Protein A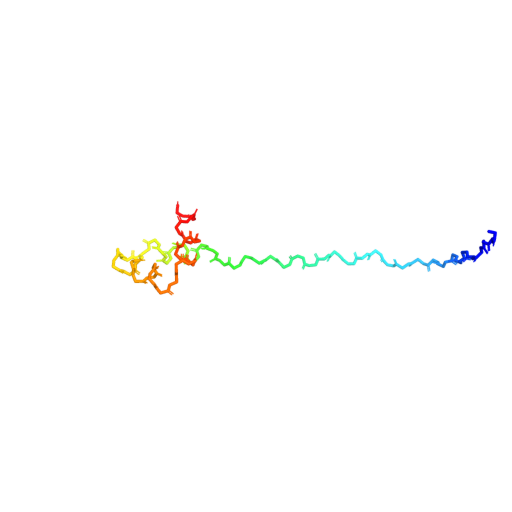F-A0A9D1Y100-F1 (afdb_monomer)

Secondary structure (DSSP, 8-state):
-------------PPPPP--------HHHHHHHHHHS-HHHHHHHHHH-HHHHHHHHHT-

Solvent-accessible surface area (backbone atoms only — not comparable to full-atom values): 4084 Å² total; per-residue (Å²): 140,77,86,88,78,89,82,91,80,86,84,84,69,84,76,74,78,78,81,72,72,81,77,69,65,63,61,62,59,58,43,54,50,58,68,68,50,51,73,69,55,53,52,48,40,42,70,78,37,51,66,61,40,50,55,50,59,74,70,109

Foldseek 3Di:
DDDDDDDDDDDDDDPDPPPPPPPPPVLVVVLVVVVPDDPVVLVVCCVVPVPSSVVSVVVD

pLDDT: mean 73.73, std 16.42, range [40.88, 94.56]

Mean predicted aligned error: 15.81 Å

Organism: NCBI:txid2838610

Structure (mmCIF, N/CA/C/O backbone):
data_AF-A0A9D1Y100-F1
#
_entry.id   AF-A0A9D1Y100-F1
#
loop_
_atom_site.group_PDB
_atom_site.id
_atom_site.type_symbol
_atom_site.label_atom_id
_atom_site.label_alt_id
_atom_site.label_comp_id
_atom_site.label_asym_id
_atom_site.label_entity_id
_atom_site.label_seq_id
_atom_site.pdbx_PDB_ins_code
_atom_site.Cartn_x
_atom_site.Cartn_y
_atom_site.Cartn_z
_atom_site.occupancy
_atom_site.B_iso_or_equiv
_atom_site.auth_seq_id
_atom_site.auth_comp_id
_atom_site.auth_asym_id
_atom_site.auth_atom_id
_atom_site.pdbx_PDB_model_num
ATOM 1 N N . MET A 1 1 ? -16.861 -34.176 -53.107 1.00 40.88 1 MET A N 1
ATOM 2 C CA . MET A 1 1 ? -16.223 -35.428 -53.551 1.00 40.88 1 MET A CA 1
ATOM 3 C C . MET A 1 1 ? -14.757 -35.084 -53.712 1.00 40.88 1 MET A C 1
ATOM 5 O O . MET A 1 1 ? -14.490 -34.166 -54.468 1.00 40.88 1 MET A O 1
ATOM 9 N N . GLU A 1 2 ? -13.772 -35.600 -53.005 1.00 47.44 2 GLU A N 1
ATOM 10 C CA . GLU A 1 2 ? -13.584 -36.576 -51.927 1.00 47.44 2 GLU A CA 1
ATOM 11 C C . GLU A 1 2 ? -12.214 -36.176 -51.332 1.00 47.44 2 GLU A C 1
ATOM 13 O O . GLU A 1 2 ? -11.386 -35.611 -52.042 1.00 47.44 2 GLU A O 1
ATOM 18 N N . GLU A 1 3 ? -12.091 -36.090 -50.011 1.00 49.59 3 GLU A N 1
ATOM 19 C CA . GLU A 1 3 ? -11.431 -37.097 -49.164 1.00 49.59 3 GLU A CA 1
ATOM 20 C C . GLU A 1 3 ? -9.899 -37.134 -49.307 1.00 49.59 3 GLU A C 1
ATOM 22 O O . GLU A 1 3 ? -9.337 -36.994 -50.386 1.00 49.59 3 GLU A O 1
ATOM 27 N N . THR A 1 4 ? -9.265 -37.443 -48.174 1.00 48.97 4 THR A N 1
ATOM 28 C CA . THR A 1 4 ? -7.905 -37.961 -48.019 1.00 48.97 4 THR A CA 1
ATOM 29 C C . THR A 1 4 ? -6.903 -36.865 -47.644 1.00 48.97 4 THR A C 1
ATOM 31 O O . THR A 1 4 ? -6.847 -35.805 -48.245 1.00 48.97 4 THR A O 1
ATOM 34 N N . THR A 1 5 ? -6.097 -36.987 -46.596 1.00 51.22 5 THR A N 1
ATOM 35 C CA . THR A 1 5 ? -5.619 -38.177 -45.897 1.00 51.22 5 THR A CA 1
ATOM 36 C C . THR A 1 5 ? -5.097 -37.752 -44.525 1.00 51.22 5 THR A C 1
ATOM 38 O O . THR A 1 5 ? -4.434 -36.726 -44.381 1.00 51.22 5 THR A O 1
ATOM 41 N N . THR A 1 6 ? -5.372 -38.560 -43.507 1.00 53.81 6 THR A N 1
ATOM 42 C CA . THR A 1 6 ? -4.638 -38.543 -42.237 1.00 53.81 6 THR A CA 1
ATOM 43 C C . THR A 1 6 ? -3.199 -39.012 -42.474 1.00 53.81 6 THR A C 1
ATOM 45 O O . THR A 1 6 ? -2.976 -39.896 -43.303 1.00 53.81 6 THR A O 1
ATOM 48 N N . PRO A 1 7 ? -2.225 -38.492 -41.713 1.00 56.84 7 PRO A N 1
ATOM 49 C CA . PRO A 1 7 ? -1.212 -39.396 -41.182 1.00 56.84 7 PRO A CA 1
ATOM 50 C C . PRO A 1 7 ? -1.095 -39.284 -39.658 1.00 56.84 7 PRO A C 1
ATOM 52 O O . PRO A 1 7 ? -1.002 -38.202 -39.080 1.00 56.84 7 PRO A O 1
ATOM 55 N N . ALA A 1 8 ? -1.102 -40.448 -39.014 1.00 55.12 8 ALA A N 1
ATOM 56 C CA . ALA A 1 8 ? -0.752 -40.626 -37.617 1.00 55.12 8 ALA A CA 1
ATOM 57 C C . ALA A 1 8 ? 0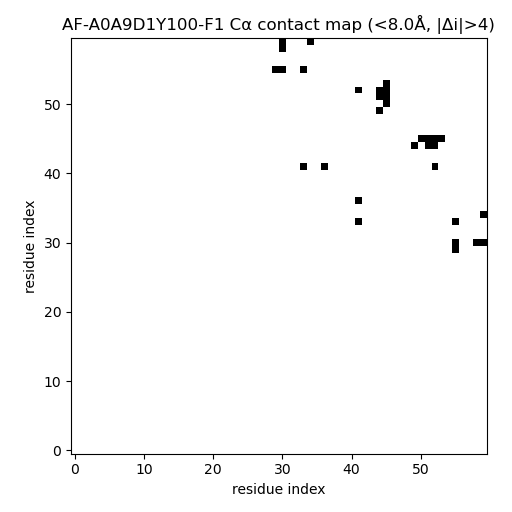.775 -40.535 -37.446 1.00 55.12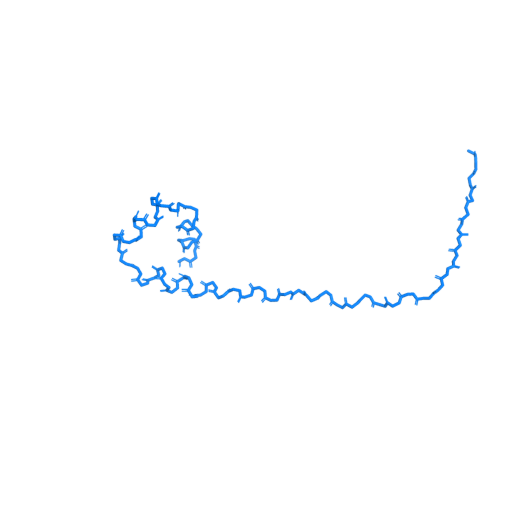 8 ALA A C 1
ATOM 59 O O . ALA A 1 8 ? 1.517 -41.215 -38.153 1.00 55.12 8 ALA A O 1
ATOM 60 N N . ALA A 1 9 ? 1.235 -39.741 -36.475 1.00 44.53 9 ALA A N 1
ATOM 61 C CA . ALA A 1 9 ? 2.604 -39.753 -35.961 1.00 44.53 9 ALA A CA 1
ATOM 62 C C . ALA A 1 9 ? 2.574 -39.527 -34.435 1.00 44.53 9 ALA A C 1
ATOM 64 O O . ALA A 1 9 ? 2.016 -38.545 -33.951 1.00 44.53 9 ALA A O 1
ATOM 65 N N . ALA A 1 10 ? 3.120 -40.481 -33.681 1.00 54.91 10 ALA A N 1
ATOM 66 C CA . ALA A 1 10 ? 3.241 -40.484 -32.218 1.00 54.91 10 ALA A CA 1
ATOM 67 C C . ALA A 1 10 ? 4.408 -39.588 -31.720 1.00 54.91 10 ALA A C 1
ATOM 69 O O . ALA A 1 10 ? 5.176 -39.086 -32.536 1.00 54.91 10 ALA A O 1
ATOM 70 N N . PRO A 1 11 ? 4.701 -39.532 -30.405 1.00 55.25 11 PRO A N 1
ATOM 71 C CA . PRO A 1 11 ? 3.928 -38.990 -29.290 1.00 55.25 11 PRO A CA 1
ATOM 72 C C . PRO A 1 11 ? 4.642 -37.728 -28.750 1.00 55.25 11 PRO A C 1
ATOM 74 O O . PRO A 1 11 ? 5.690 -37.818 -28.109 1.00 55.25 11 PRO A O 1
ATOM 77 N N . ALA A 1 12 ? 4.115 -36.533 -29.016 1.00 57.72 12 ALA A N 1
ATOM 78 C CA . ALA A 1 12 ? 4.780 -35.293 -28.614 1.00 57.72 12 ALA A CA 1
ATOM 79 C C . ALA A 1 12 ? 4.370 -34.890 -27.188 1.00 57.72 12 ALA A C 1
ATOM 81 O O . ALA A 1 12 ? 3.213 -34.560 -26.950 1.00 57.72 12 ALA A O 1
ATOM 82 N N . ALA A 1 13 ? 5.340 -34.992 -26.272 1.00 63.69 13 ALA A N 1
ATOM 83 C CA . ALA A 1 13 ? 5.458 -34.394 -24.939 1.00 63.69 13 ALA A CA 1
ATOM 84 C C . ALA A 1 13 ? 4.203 -33.709 -24.364 1.00 63.69 13 ALA A C 1
ATOM 86 O O . ALA A 1 13 ? 3.726 -32.711 -24.903 1.00 63.69 13 ALA A O 1
ATOM 87 N N . ALA A 1 14 ? 3.745 -34.179 -23.195 1.00 66.81 14 ALA A N 1
ATOM 88 C CA . ALA A 1 14 ? 2.807 -33.419 -22.372 1.00 66.81 14 ALA A CA 1
ATOM 89 C C . ALA A 1 14 ? 3.300 -31.962 -22.275 1.00 66.81 14 ALA A C 1
ATOM 91 O O . ALA A 1 14 ? 4.485 -31.757 -21.984 1.00 66.81 14 ALA A O 1
ATOM 92 N N . PRO A 1 15 ? 2.451 -30.958 -22.569 1.00 67.69 15 PRO A N 1
ATOM 93 C CA . PRO A 1 15 ? 2.896 -29.577 -22.543 1.00 67.69 15 PRO A CA 1
ATOM 94 C C . PRO A 1 15 ? 3.410 -29.277 -21.137 1.00 67.69 15 PRO A C 1
ATOM 96 O O . PRO A 1 15 ? 2.758 -29.622 -20.148 1.00 67.69 15 PRO A O 1
ATOM 99 N N . ALA A 1 16 ? 4.593 -28.665 -21.044 1.00 69.12 16 ALA A N 1
ATOM 100 C CA . ALA A 1 16 ? 5.083 -28.158 -19.771 1.00 69.12 16 ALA A CA 1
ATOM 101 C C . ALA A 1 16 ? 3.972 -27.298 -19.142 1.00 69.12 16 ALA A C 1
ATOM 103 O O . ALA A 1 16 ? 3.347 -26.515 -19.870 1.00 69.12 16 ALA A O 1
ATOM 104 N N . PRO A 1 17 ? 3.675 -27.450 -17.836 1.00 74.12 17 PRO A N 1
ATOM 105 C CA . PRO A 1 17 ? 2.655 -26.632 -17.203 1.00 74.12 17 PRO A CA 1
ATOM 106 C C . PRO A 1 17 ? 3.025 -25.173 -17.442 1.00 74.12 17 PRO A C 1
ATOM 108 O O . PRO A 1 17 ? 4.155 -24.764 -17.167 1.00 74.12 17 PRO A O 1
ATOM 111 N N . TYR A 1 18 ? 2.091 -24.416 -18.023 1.00 64.69 18 TYR A N 1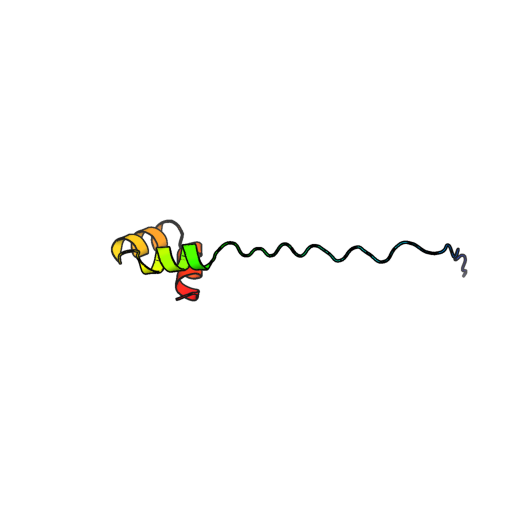
ATOM 112 C CA . TYR A 1 18 ? 2.277 -22.996 -18.271 1.00 64.69 18 TYR A CA 1
ATOM 113 C C . TYR A 1 18 ? 2.704 -22.377 -16.944 1.00 64.69 18 TYR A C 1
ATOM 115 O O . TYR A 1 18 ? 1.972 -22.476 -15.956 1.00 64.69 18 TYR A O 1
ATOM 123 N N . ALA A 1 19 ? 3.902 -21.795 -16.899 1.00 67.25 19 ALA A N 1
ATOM 124 C CA . ALA A 1 19 ? 4.305 -20.964 -15.784 1.00 67.25 19 ALA A CA 1
ATOM 125 C C . ALA A 1 19 ? 3.375 -19.749 -15.816 1.00 67.25 19 ALA A C 1
ATOM 127 O O . ALA A 1 19 ? 3.666 -18.732 -16.442 1.00 67.25 19 ALA A O 1
ATOM 128 N N . ALA A 1 20 ? 2.201 -19.888 -15.202 1.00 65.38 20 ALA A N 1
ATOM 129 C CA . ALA A 1 20 ? 1.386 -18.764 -14.818 1.00 65.38 20 ALA A CA 1
ATOM 130 C C . ALA A 1 20 ? 2.268 -17.985 -13.851 1.00 65.38 20 ALA A C 1
ATOM 132 O O . ALA A 1 20 ? 2.416 -18.369 -12.691 1.00 65.38 20 ALA A O 1
ATOM 133 N N . GLY A 1 21 ? 2.951 -16.962 -14.370 1.00 57.66 21 GLY A N 1
ATOM 134 C CA . GLY A 1 21 ? 3.665 -16.020 -13.538 1.00 57.66 21 GLY A CA 1
ATOM 135 C C . GLY A 1 21 ? 2.692 -15.609 -12.450 1.00 57.66 21 GLY A C 1
ATOM 136 O O . GLY A 1 21 ? 1.614 -15.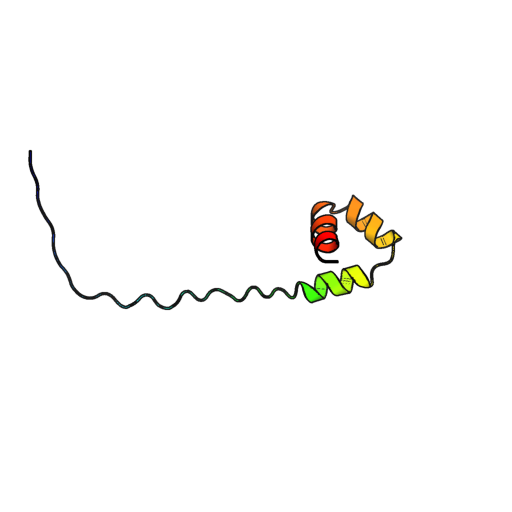091 -12.744 1.00 57.66 21 GLY A O 1
ATOM 137 N N . THR A 1 22 ? 3.027 -15.910 -11.199 1.00 61.81 22 THR A N 1
ATOM 138 C CA . THR A 1 22 ? 2.352 -15.312 -10.060 1.00 61.81 22 THR A CA 1
ATOM 139 C C . THR A 1 22 ? 2.696 -13.837 -10.136 1.00 61.81 22 THR A C 1
ATOM 141 O O . THR A 1 22 ? 3.669 -13.380 -9.540 1.00 61.81 22 THR A O 1
ATOM 144 N N . GLY A 1 23 ? 1.936 -13.099 -10.941 1.00 58.28 23 GLY A N 1
ATOM 145 C CA . GLY A 1 23 ? 1.935 -11.652 -10.995 1.00 58.28 23 GLY A CA 1
ATOM 146 C C . GLY A 1 23 ? 1.346 -11.104 -9.705 1.00 58.28 23 GLY A C 1
ATOM 147 O O . GLY A 1 23 ? 0.432 -10.292 -9.739 1.00 58.28 23 GLY A O 1
ATOM 148 N N . SER A 1 24 ? 1.868 -11.542 -8.561 1.00 59.16 24 SER A N 1
ATOM 149 C CA . SER A 1 24 ? 1.779 -10.824 -7.306 1.00 59.16 24 SER A CA 1
ATOM 150 C C . SER A 1 24 ? 2.743 -9.651 -7.419 1.00 59.16 24 SER A C 1
ATOM 152 O O . SER A 1 24 ? 3.734 -9.562 -6.699 1.00 59.16 24 SER A O 1
ATOM 154 N N . VAL A 1 25 ? 2.449 -8.724 -8.338 1.00 58.28 25 VAL A N 1
ATOM 155 C CA . VAL A 1 25 ? 2.758 -7.328 -8.044 1.00 58.28 25 VAL A CA 1
ATOM 156 C C . VAL A 1 25 ? 2.139 -7.107 -6.668 1.00 58.28 25 VAL A C 1
ATOM 158 O O . VAL A 1 25 ? 0.973 -7.474 -6.489 1.00 58.28 25 VAL A O 1
ATOM 161 N N . PRO A 1 26 ? 2.886 -6.639 -5.661 1.00 55.72 26 PRO A N 1
ATOM 162 C CA . PRO A 1 26 ? 2.306 -6.409 -4.355 1.00 55.72 26 PRO A CA 1
ATOM 163 C C . PRO A 1 26 ? 1.286 -5.272 -4.486 1.00 55.72 26 PRO A C 1
ATOM 165 O O . PRO A 1 26 ? 1.602 -4.114 -4.254 1.00 55.72 26 PRO A O 1
ATOM 168 N N . VAL A 1 27 ? 0.042 -5.611 -4.836 1.00 58.62 27 VAL A N 1
ATOM 169 C CA . VAL A 1 27 ? -1.118 -4.707 -4.820 1.00 58.62 27 VAL A CA 1
ATOM 170 C C . VAL A 1 27 ? -1.263 -4.115 -3.418 1.00 58.62 27 VAL A C 1
ATOM 172 O O . VAL A 1 27 ? -1.624 -2.956 -3.249 1.00 58.62 27 VAL A O 1
ATOM 175 N N . ASN A 1 28 ? -0.857 -4.886 -2.404 1.00 59.72 28 ASN A N 1
ATOM 176 C CA . ASN A 1 28 ? -0.760 -4.422 -1.032 1.00 59.72 28 ASN A CA 1
ATOM 177 C C . ASN A 1 28 ? 0.185 -3.228 -0.871 1.00 59.72 28 ASN A C 1
ATOM 179 O O . ASN A 1 28 ? -0.158 -2.348 -0.102 1.00 59.72 28 ASN A O 1
ATOM 183 N N . ALA A 1 29 ? 1.323 -3.146 -1.570 1.00 60.81 29 ALA A N 1
ATOM 184 C CA . ALA A 1 29 ? 2.239 -2.011 -1.420 1.00 60.81 29 ALA A CA 1
ATOM 185 C C . ALA A 1 29 ? 1.599 -0.702 -1.913 1.00 60.81 29 ALA A C 1
ATOM 187 O O . ALA A 1 29 ? 1.690 0.318 -1.234 1.00 60.81 29 ALA A O 1
ATOM 188 N N . ASP A 1 30 ? 0.886 -0.761 -3.039 1.00 77.88 30 ASP A N 1
ATOM 189 C CA . ASP A 1 30 ? 0.173 0.384 -3.614 1.00 77.88 30 ASP A CA 1
ATOM 190 C C . ASP A 1 30 ? -1.053 0.774 -2.767 1.00 77.88 30 ASP A C 1
ATOM 192 O O . ASP A 1 30 ? -1.281 1.949 -2.474 1.00 77.88 30 ASP A O 1
ATOM 196 N N . ARG A 1 31 ? -1.791 -0.218 -2.248 1.00 80.06 31 ARG A N 1
ATOM 197 C CA . ARG A 1 31 ? -2.911 -0.002 -1.318 1.00 80.06 31 ARG A CA 1
ATOM 198 C C . ARG A 1 31 ? -2.459 0.625 0.002 1.00 80.06 31 ARG A C 1
ATOM 200 O O . ARG A 1 31 ? -3.090 1.567 0.477 1.00 80.06 31 ARG A O 1
ATOM 207 N N . ASP A 1 32 ? -1.387 0.118 0.608 1.00 83.81 32 ASP A N 1
ATOM 208 C CA . ASP A 1 32 ? -0.859 0.622 1.881 1.00 83.81 32 ASP A CA 1
ATOM 209 C C . ASP A 1 32 ? -0.237 2.018 1.701 1.00 83.81 32 ASP A C 1
ATOM 211 O O . ASP A 1 32 ? -0.320 2.864 2.596 1.00 83.81 32 ASP A O 1
ATOM 215 N N . ALA A 1 33 ? 0.354 2.297 0.534 1.00 84.56 33 ALA A N 1
ATOM 216 C CA . ALA A 1 33 ? 0.779 3.641 0.154 1.00 84.56 33 ALA A CA 1
ATOM 217 C C . ALA A 1 33 ? -0.430 4.582 0.044 1.00 84.56 33 ALA A C 1
ATOM 219 O O . ALA A 1 33 ? -0.451 5.635 0.683 1.00 84.56 33 ALA A O 1
ATOM 220 N N . PHE A 1 34 ? -1.486 4.170 -0.659 1.00 87.69 34 PHE A N 1
ATOM 221 C CA . PHE A 1 34 ? -2.718 4.946 -0.792 1.00 87.69 34 PHE A CA 1
ATOM 222 C C . PHE A 1 34 ? -3.430 5.183 0.552 1.00 87.69 34 PHE A C 1
ATOM 224 O O . PHE A 1 34 ? -3.972 6.268 0.801 1.00 87.69 34 PHE A O 1
ATOM 231 N N . ALA A 1 35 ? -3.395 4.205 1.462 1.00 87.62 35 ALA A N 1
ATOM 232 C CA . ALA A 1 35 ? -3.944 4.317 2.812 1.00 87.62 35 ALA A CA 1
ATOM 233 C C . ALA A 1 35 ? 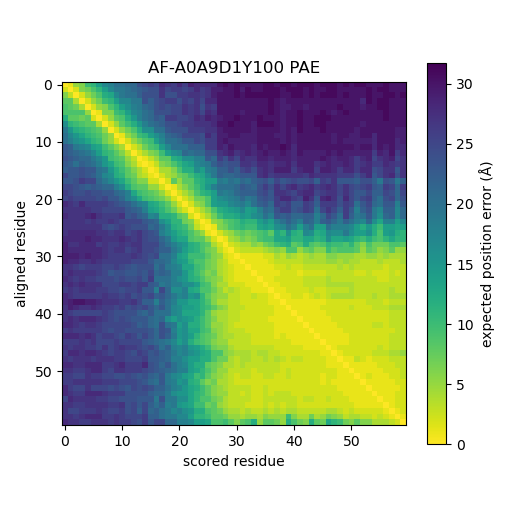-3.197 5.357 3.665 1.00 87.62 35 ALA A C 1
ATOM 235 O O . ALA A 1 35 ? -3.838 6.075 4.434 1.00 87.62 35 ALA A O 1
ATOM 236 N N . ARG A 1 36 ? -1.875 5.491 3.480 1.00 89.44 36 ARG A N 1
ATOM 237 C CA . ARG A 1 36 ? -1.042 6.511 4.141 1.00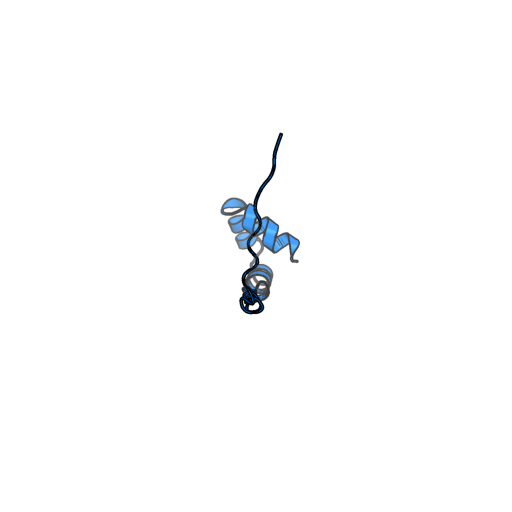 89.44 36 ARG A CA 1
ATOM 238 C C . ARG A 1 36 ? -1.157 7.906 3.520 1.00 89.44 36 ARG A C 1
ATOM 240 O O . ARG A 1 36 ? -0.877 8.876 4.218 1.00 89.44 36 ARG A O 1
ATOM 247 N N . MET A 1 37 ? -1.571 8.025 2.254 1.00 92.06 37 MET A N 1
ATOM 248 C CA . MET A 1 37 ? -1.714 9.327 1.585 1.00 92.06 37 MET A CA 1
ATOM 249 C C . MET A 1 37 ? -2.719 10.239 2.295 1.00 92.06 37 MET A C 1
ATOM 251 O O . MET A 1 37 ? -3.838 9.830 2.632 1.00 92.06 37 MET A O 1
ATOM 255 N N . GLY A 1 38 ? -2.357 11.515 2.429 1.00 92.25 38 GLY A N 1
ATOM 256 C CA . GLY A 1 38 ? -3.264 12.547 2.912 1.00 92.25 38 GLY A CA 1
ATOM 257 C C . GLY A 1 38 ? -4.374 12.872 1.905 1.00 92.25 38 GLY A C 1
ATOM 258 O O . GLY A 1 38 ? -4.282 12.601 0.708 1.00 92.25 38 GLY A O 1
ATOM 259 N N . TYR A 1 39 ? -5.439 13.532 2.369 1.00 91.75 39 TYR A N 1
ATOM 260 C CA . TYR A 1 39 ? -6.568 13.920 1.510 1.00 91.75 39 TYR A CA 1
ATOM 261 C C . TYR A 1 39 ? -6.145 14.780 0.304 1.00 91.75 39 TYR A C 1
ATOM 263 O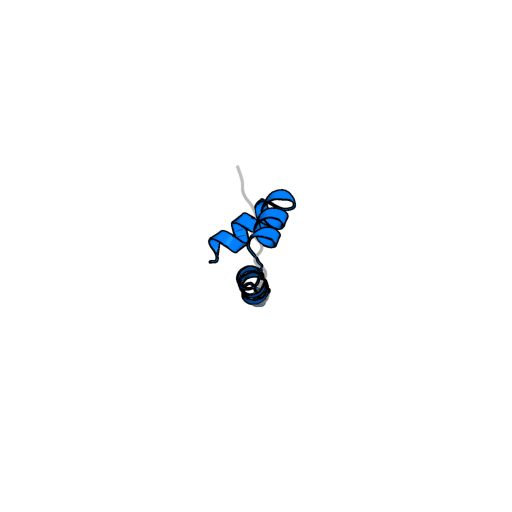 O . TYR A 1 39 ? -6.639 14.584 -0.805 1.00 91.75 39 TYR A O 1
ATOM 271 N N . ARG A 1 40 ? -5.196 15.706 0.503 1.00 94.38 40 ARG A N 1
ATOM 272 C CA . ARG A 1 40 ? -4.680 16.571 -0.571 1.00 94.38 40 ARG A CA 1
ATOM 273 C C . ARG A 1 40 ? -3.934 15.779 -1.643 1.00 94.38 40 ARG A C 1
ATOM 275 O O . ARG A 1 40 ? -4.141 16.041 -2.821 1.00 94.38 40 ARG A O 1
ATOM 282 N N . GLU A 1 41 ? -3.125 14.806 -1.238 1.00 91.06 41 GLU A N 1
ATOM 283 C CA . GLU A 1 41 ? -2.372 13.940 -2.152 1.00 91.06 41 GLU A CA 1
ATOM 284 C C . GLU A 1 41 ? -3.312 13.033 -2.946 1.00 91.06 41 GLU A C 1
ATOM 286 O O . GLU A 1 41 ? -3.190 12.926 -4.160 1.00 91.06 41 GLU A O 1
ATOM 291 N N . ARG A 1 42 ? -4.348 12.486 -2.299 1.00 92.38 42 ARG A N 1
ATOM 292 C CA . ARG A 1 42 ? -5.399 11.725 -2.990 1.00 92.38 42 ARG A CA 1
ATOM 293 C C . ARG A 1 42 ? -6.154 12.563 -4.026 1.00 92.38 42 ARG A C 1
ATOM 295 O O . ARG A 1 42 ? -6.518 12.047 -5.079 1.00 92.38 42 ARG A O 1
ATOM 302 N N . LEU A 1 43 ? -6.409 13.845 -3.743 1.00 94.44 43 LEU A N 1
ATOM 303 C CA . LEU A 1 43 ? -7.031 14.757 -4.710 1.00 94.44 43 LEU A CA 1
ATOM 304 C C . LEU A 1 43 ? -6.103 15.107 -5.876 1.00 94.44 43 LEU A C 1
ATOM 306 O O . LEU A 1 43 ? -6.599 15.261 -6.990 1.00 94.44 43 LEU A O 1
ATOM 310 N N . ALA A 1 44 ? -4.800 15.246 -5.627 1.00 94.56 44 ALA A N 1
ATOM 311 C CA . ALA A 1 44 ? -3.804 15.427 -6.680 1.00 94.56 44 ALA A CA 1
ATOM 312 C C . ALA A 1 44 ? -3.757 14.185 -7.582 1.00 94.56 44 ALA A C 1
ATOM 314 O O . ALA A 1 44 ? -4.020 14.301 -8.776 1.00 94.56 44 ALA A O 1
ATOM 315 N N . LEU A 1 45 ? -3.660 12.989 -6.988 1.00 90.31 45 LEU A N 1
ATOM 316 C CA . LEU A 1 45 ? -3.701 11.717 -7.711 1.00 90.31 45 LEU A CA 1
ATOM 317 C C . LEU A 1 45 ? -4.972 11.568 -8.554 1.00 90.31 45 LEU A C 1
ATOM 319 O O . LEU A 1 45 ? -4.898 11.203 -9.715 1.00 90.31 45 LEU A O 1
ATOM 323 N N . LYS A 1 46 ? -6.146 11.923 -8.020 1.00 93.50 46 LYS A N 1
ATOM 324 C CA . LYS A 1 46 ? -7.403 11.886 -8.785 1.00 93.50 46 LYS A CA 1
ATOM 325 C C . LYS A 1 46 ? -7.403 12.823 -10.004 1.00 93.50 46 LYS A C 1
ATOM 327 O O . LYS A 1 46 ? -8.133 12.567 -10.959 1.00 93.50 46 LYS A O 1
ATOM 332 N N . ARG A 1 47 ? -6.663 13.936 -9.945 1.00 94.31 47 ARG A N 1
ATOM 333 C CA . ARG A 1 47 ? -6.545 14.907 -11.046 1.00 94.31 47 ARG A CA 1
ATOM 334 C C . ARG A 1 47 ? -5.514 14.468 -12.082 1.00 94.31 47 ARG A C 1
ATOM 336 O O . ARG A 1 47 ? -5.759 14.661 -13.265 1.00 94.31 47 ARG A O 1
ATOM 343 N N . GLU A 1 48 ? -4.391 13.924 -11.628 1.00 91.75 48 GLU A N 1
ATOM 344 C CA . GLU A 1 48 ? -3.259 13.517 -12.467 1.00 91.75 48 GLU A CA 1
ATOM 345 C C . GLU A 1 48 ? -3.493 12.151 -13.118 1.00 91.75 48 GLU A C 1
ATOM 347 O O . GLU A 1 48 ? -3.263 11.994 -14.314 1.00 91.75 48 GLU A O 1
ATOM 352 N N . ASP A 1 49 ? -4.012 11.191 -12.352 1.00 89.56 49 ASP A N 1
ATOM 353 C CA . ASP A 1 49 ? -4.340 9.845 -12.808 1.00 89.56 49 ASP A CA 1
ATOM 354 C C . ASP A 1 49 ? -5.681 9.357 -12.218 1.00 89.56 49 ASP A C 1
ATOM 356 O O . ASP A 1 49 ? -5.744 8.666 -11.190 1.00 89.56 49 ASP A O 1
ATOM 360 N N . PRO A 1 50 ? -6.808 9.709 -12.863 1.00 92.00 50 PRO A N 1
ATOM 361 C CA . PRO A 1 50 ? -8.125 9.297 -12.391 1.00 92.00 50 PRO A CA 1
ATOM 362 C C . PRO A 1 50 ? -8.322 7.773 -12.430 1.00 92.00 50 PRO A C 1
ATOM 364 O O . PRO A 1 50 ? -9.102 7.248 -11.631 1.00 92.00 50 PRO A O 1
ATOM 367 N N . ALA A 1 51 ? -7.631 7.061 -13.329 1.00 88.31 51 ALA A N 1
ATOM 368 C CA . ALA A 1 51 ? -7.752 5.613 -13.486 1.00 88.31 51 ALA A CA 1
ATOM 369 C C . ALA A 1 51 ? -7.080 4.854 -12.330 1.00 88.31 51 ALA A C 1
ATOM 371 O O . ALA A 1 51 ? -7.727 4.007 -11.707 1.00 88.31 51 ALA A O 1
ATOM 372 N N . GLY A 1 52 ? -5.838 5.192 -11.976 1.00 87.31 52 GLY A N 1
ATOM 373 C CA . GLY A 1 52 ? -5.145 4.611 -10.825 1.00 87.31 52 GLY A CA 1
ATOM 374 C C . GLY A 1 52 ? -5.788 5.002 -9.502 1.00 87.31 52 GLY A C 1
ATOM 375 O O . GLY A 1 52 ? -5.966 4.142 -8.640 1.00 87.31 52 GLY A O 1
ATOM 376 N N . TYR A 1 53 ? -6.278 6.241 -9.360 1.00 89.56 53 TYR A N 1
ATOM 377 C CA . TYR A 1 53 ? -7.088 6.613 -8.195 1.00 89.56 53 TYR A CA 1
ATOM 378 C C . TYR A 1 53 ? -8.323 5.712 -8.044 1.00 89.56 53 TYR A C 1
ATOM 380 O O . TYR A 1 53 ? -8.613 5.245 -6.943 1.00 89.56 53 TYR A O 1
ATOM 388 N N . ALA A 1 54 ? -9.064 5.454 -9.128 1.00 89.62 54 ALA A N 1
ATOM 389 C CA . ALA A 1 54 ? -10.247 4.595 -9.089 1.00 89.62 54 ALA A CA 1
ATOM 390 C C . ALA A 1 54 ? -9.890 3.139 -8.754 1.00 89.62 54 ALA A C 1
ATOM 392 O O . ALA A 1 54 ? -10.578 2.522 -7.939 1.00 89.62 54 ALA A O 1
ATOM 393 N N . ALA A 1 55 ? -8.799 2.621 -9.323 1.00 87.88 55 ALA A N 1
ATOM 394 C CA . ALA A 1 55 ? -8.292 1.286 -9.028 1.00 87.88 55 ALA A CA 1
ATOM 395 C C . ALA A 1 55 ? -7.920 1.143 -7.543 1.00 87.88 55 ALA A C 1
ATOM 397 O O . ALA A 1 55 ? -8.426 0.243 -6.877 1.00 87.88 55 ALA A O 1
ATOM 398 N N . LEU A 1 56 ? -7.141 2.074 -6.989 1.00 87.88 56 LEU A N 1
ATOM 399 C CA . LEU A 1 56 ? -6.724 2.057 -5.581 1.00 87.88 56 LEU A CA 1
ATOM 400 C C . LEU A 1 56 ? -7.890 2.303 -4.621 1.00 87.88 56 LEU A C 1
ATOM 402 O O . LEU A 1 56 ? -7.995 1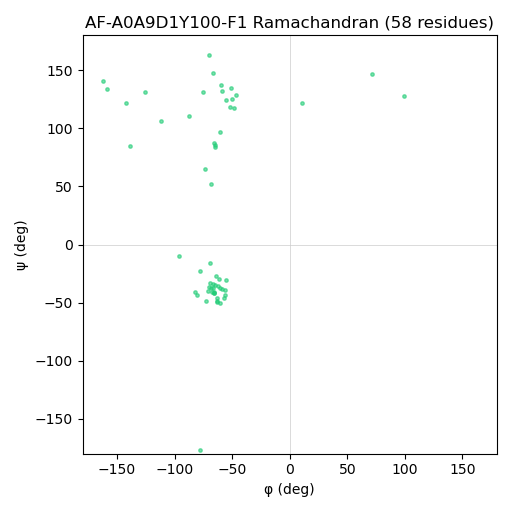.659 -3.580 1.00 87.88 56 LEU A O 1
ATOM 406 N N . ARG A 1 57 ? -8.829 3.180 -4.994 1.00 86.75 57 ARG A N 1
ATOM 407 C CA . ARG A 1 57 ? -10.058 3.414 -4.226 1.00 86.75 57 ARG A CA 1
ATOM 408 C C . ARG A 1 57 ? -10.980 2.200 -4.224 1.00 86.75 57 ARG A C 1
ATOM 410 O O . ARG A 1 57 ? -11.657 1.990 -3.229 1.00 86.75 57 ARG A O 1
ATOM 417 N N . SER A 1 58 ? -11.041 1.424 -5.307 1.00 85.12 58 SER A N 1
ATOM 418 C CA . SER A 1 58 ? -11.851 0.195 -5.362 1.00 85.12 58 SER A CA 1
ATOM 419 C C . SER A 1 58 ? -11.308 -0.931 -4.478 1.00 85.12 58 SER A C 1
ATOM 421 O O . SER A 1 58 ? -12.027 -1.882 -4.188 1.00 85.12 58 SER A O 1
ATOM 423 N N . GLN A 1 59 ? -10.049 -0.810 -4.053 1.00 78.38 59 GLN A N 1
ATOM 424 C CA . GLN A 1 59 ? -9.356 -1.775 -3.206 1.00 78.38 59 GLN A CA 1
ATOM 425 C C . GLN A 1 59 ? -9.389 -1.402 -1.716 1.00 78.38 59 GLN A C 1
ATOM 427 O O . GLN A 1 59 ? -8.968 -2.214 -0.892 1.00 78.38 59 GLN A O 1
ATOM 432 N N . LEU A 1 60 ? -9.832 -0.190 -1.355 1.00 72.81 60 LEU A N 1
ATOM 433 C CA . LEU A 1 60 ? -10.082 0.200 0.039 1.00 72.81 60 LEU A CA 1
ATOM 434 C C . LEU A 1 60 ? -11.362 -0.454 0.550 1.00 72.81 60 LEU A C 1
ATOM 436 O O . LEU A 1 60 ? -11.226 -1.151 1.581 1.00 72.81 60 LEU A O 1
#

Sequence (60 aa):
MEETTTPAAAPAAAPAPYAAGTGSVPVNADRDAFARMGYRERLALKREDPAGYAALRSQL

Radius of gyration: 25.28 Å; Cα contacts (8 Å, |Δi|>4): 16; chains: 1; bounding box: 22×57×58 Å